Protein AF-A0A7V6JJB9-F1 (afdb_monomer)

Secondary structure (DSSP, 8-state):
-EEEE-EE--HHHHTTTEEEE---GGG----SS------S-----SSPEEEEEEEEE---SEEEEEEE-SS--EEEEEEES-EEEEEE-EEEETTEEEE-TTT-EEEEEPTT-EEEEPTT-EE-SPEESSSEEEEEEEEETTHHHHS-EEEEEEEEEEEE-

Nearest PDB structures (foldseek):
  1xsq-assembly1_A  TM=8.593E-01  e=2.186E-10  Escherichia coli
  1yqc-assembly1_B  TM=8.319E-01  e=1.380E-09  Escherichia coli O157:H7
  1xsr-assembly1_B  TM=8.114E-01  e=6.821E-10  Shigella flexneri
  1od5-assembly1_A  TM=6.648E-01  e=1.812E-03  Glycine max
  5wxu-assembly1_F  TM=6.417E-01  e=2.132E-03  Wrightia tinctoria

Foldseek 3Di:
DAEAEEDEDDCVVCVQFAFKFADDPVQFPDPDPDTDNPPRDDWDDPADKDKDKDKDFAPAFKDFKKKFFQQKKKKKAWQDAKWKKWKAAWDDDPNDTDGPPVPIHIYIHGHRMMGIGDHRIIMDDIHGPDGMTIIIMMMHPPCVPPGMDMDGDPDMYGYDD

pLDDT: mean 93.42, std 9.18, range [54.44, 98.75]

Solvent-accessible surface area (backbone atoms only — not comparable to full-atom values): 8932 Å² total; per-residue (Å²): 118,57,72,36,70,53,37,67,73,38,58,81,77,30,55,89,48,37,36,47,37,64,89,52,88,87,63,61,80,49,94,65,102,63,76,64,75,74,81,58,70,81,87,84,66,101,63,59,72,37,78,49,75,51,75,34,60,60,79,70,52,68,44,50,54,36,34,28,24,66,86,40,39,38,36,47,27,20,73,37,42,30,28,33,30,50,37,26,44,59,38,78,56,97,91,37,80,42,70,32,76,87,71,51,43,30,38,35,36,44,54,74,21,27,38,34,36,40,49,42,31,29,28,43,82,64,34,26,75,53,71,39,24,35,28,41,36,38,31,49,57,67,33,85,83,73,39,63,45,78,46,75,50,94,64,48,32,38,52,44,127

Mean predicted aligned error: 3.96 Å

Structure (mmCIF, N/CA/C/O backbone):
data_AF-A0A7V6JJB9-F1
#
_entry.id   AF-A0A7V6JJB9-F1
#
loop_
_atom_site.group_PDB
_atom_site.id
_atom_site.type_symbol
_atom_site.label_atom_id
_atom_site.label_alt_id
_atom_site.label_comp_id
_atom_site.label_asym_id
_atom_site.label_entity_id
_atom_site.label_seq_id
_atom_site.pdbx_PDB_ins_code
_atom_site.Cartn_x
_atom_site.Cartn_y
_atom_site.Cartn_z
_atom_site.occupancy
_atom_site.B_iso_or_equiv
_atom_site.auth_seq_id
_atom_site.auth_comp_id
_atom_site.auth_asym_id
_atom_site.auth_atom_id
_atom_site.pdbx_PDB_model_num
ATOM 1 N N . MET A 1 1 ? -16.514 16.158 -4.926 1.00 84.69 1 MET A N 1
ATOM 2 C CA . MET A 1 1 ? -15.737 14.925 -5.137 1.00 84.69 1 MET A CA 1
ATOM 3 C C . MET A 1 1 ? -14.278 15.316 -5.269 1.00 84.69 1 MET A C 1
ATOM 5 O O . MET A 1 1 ? -13.882 15.865 -6.300 1.00 84.69 1 MET A O 1
ATOM 9 N N . LYS A 1 2 ? -13.486 15.106 -4.212 1.00 94.50 2 LYS A N 1
ATOM 10 C CA . LYS A 1 2 ? -12.032 15.334 -4.241 1.00 94.50 2 LYS A CA 1
ATOM 11 C C . LYS A 1 2 ? -11.386 14.423 -5.292 1.00 94.50 2 LYS A C 1
ATOM 13 O O . LYS A 1 2 ? -11.850 13.313 -5.539 1.00 94.50 2 LYS A O 1
ATOM 18 N N . THR A 1 3 ? -10.329 14.909 -5.937 1.00 97.69 3 THR A N 1
ATOM 19 C CA . THR A 1 3 ? -9.573 14.150 -6.940 1.00 97.69 3 THR A CA 1
ATOM 20 C C . THR A 1 3 ? -8.121 14.008 -6.504 1.00 97.69 3 THR A C 1
ATOM 22 O O . THR A 1 3 ? -7.518 14.988 -6.067 1.00 97.69 3 THR A O 1
ATOM 25 N N . LEU A 1 4 ? -7.562 12.807 -6.633 1.00 97.94 4 LEU A N 1
ATOM 26 C CA . LEU A 1 4 ? -6.162 12.506 -6.356 1.00 97.94 4 LEU A CA 1
ATOM 27 C C . LEU A 1 4 ? -5.442 12.184 -7.655 1.00 97.94 4 LEU A C 1
ATOM 29 O O . LEU A 1 4 ? -5.812 11.248 -8.357 1.00 97.94 4 LEU A O 1
ATOM 33 N N . VAL A 1 5 ? -4.399 12.951 -7.961 1.00 98.06 5 VAL A N 1
ATOM 34 C CA . VAL A 1 5 ? -3.464 12.589 -9.026 1.00 98.06 5 VAL A CA 1
ATOM 35 C C . VAL A 1 5 ? -2.472 11.592 -8.454 1.00 98.06 5 VAL A C 1
ATOM 37 O O . VAL A 1 5 ? -1.874 11.833 -7.402 1.00 98.06 5 VAL A O 1
ATOM 40 N N . THR A 1 6 ? -2.323 10.473 -9.146 1.00 98.25 6 THR A N 1
ATOM 41 C CA . THR A 1 6 ? -1.439 9.393 -8.732 1.00 98.25 6 THR A CA 1
ATOM 42 C C . THR A 1 6 ? 0.017 9.849 -8.711 1.00 98.25 6 THR A C 1
ATOM 44 O O . THR A 1 6 ? 0.514 10.480 -9.644 1.00 98.25 6 THR A O 1
ATOM 47 N N . LYS A 1 7 ? 0.716 9.508 -7.629 1.00 98.38 7 LYS A N 1
ATOM 48 C CA . LYS A 1 7 ? 2.153 9.725 -7.457 1.00 98.38 7 LYS A CA 1
ATOM 49 C C . LYS A 1 7 ? 2.892 8.405 -7.615 1.00 98.38 7 LYS A C 1
ATOM 51 O O . LYS A 1 7 ? 2.381 7.343 -7.273 1.00 98.38 7 LYS A O 1
ATOM 56 N N . ARG A 1 8 ? 4.126 8.465 -8.108 1.00 97.38 8 ARG A N 1
ATOM 57 C CA . ARG A 1 8 ? 4.992 7.288 -8.213 1.00 97.38 8 ARG A CA 1
ATOM 58 C C . ARG A 1 8 ? 5.492 6.856 -6.833 1.00 97.38 8 ARG A C 1
ATOM 60 O O . ARG A 1 8 ? 5.816 7.717 -6.018 1.00 97.38 8 ARG A O 1
ATOM 67 N N . LEU A 1 9 ? 5.639 5.553 -6.603 1.00 97.56 9 LEU A N 1
ATOM 68 C CA . LEU A 1 9 ? 6.375 5.045 -5.449 1.00 97.56 9 LEU A CA 1
ATOM 69 C C . LEU A 1 9 ? 7.839 5.527 -5.475 1.00 97.56 9 LEU A C 1
ATOM 71 O O . LEU A 1 9 ? 8.658 5.086 -6.286 1.00 97.56 9 LEU A O 1
ATOM 75 N N . THR A 1 10 ? 8.162 6.427 -4.554 1.00 95.38 10 THR A N 1
ATOM 76 C CA . THR A 1 10 ? 9.526 6.852 -4.220 1.00 95.38 10 THR A CA 1
ATOM 77 C C . THR A 1 10 ? 9.630 6.980 -2.701 1.00 95.38 10 THR A C 1
ATOM 79 O O . THR A 1 10 ? 8.590 7.178 -2.066 1.00 95.38 10 THR A O 1
ATOM 82 N N . PRO A 1 11 ? 10.833 6.881 -2.107 1.00 94.00 11 PRO A N 1
ATOM 83 C CA . PRO A 1 11 ? 11.013 7.080 -0.670 1.00 94.00 11 PRO A CA 1
ATOM 84 C C . PRO A 1 11 ? 10.382 8.381 -0.156 1.00 94.00 11 PRO A C 1
ATOM 86 O O . PRO A 1 11 ? 9.703 8.361 0.861 1.00 94.00 11 PRO A O 1
ATOM 89 N N . GLU A 1 12 ? 10.511 9.482 -0.898 1.00 95.94 12 GLU A N 1
ATOM 90 C CA . GLU A 1 12 ? 9.995 10.805 -0.521 1.00 95.94 12 GLU A CA 1
ATOM 91 C C . GLU A 1 12 ? 8.463 10.850 -0.538 1.00 95.94 12 GLU A C 1
ATOM 93 O O . GLU A 1 12 ? 7.835 11.433 0.341 1.00 95.94 12 GLU A O 1
ATOM 98 N N . ASN A 1 13 ? 7.835 10.208 -1.528 1.00 97.25 13 ASN A N 1
ATOM 99 C CA . ASN A 1 13 ? 6.376 10.199 -1.643 1.00 97.25 13 ASN A CA 1
ATOM 100 C C . ASN A 1 13 ? 5.693 9.347 -0.568 1.00 97.25 13 ASN A C 1
ATOM 102 O O . ASN A 1 13 ? 4.487 9.504 -0.368 1.00 97.25 13 ASN A O 1
ATOM 106 N N . VAL A 1 14 ? 6.432 8.448 0.093 1.00 97.25 14 VAL A N 1
ATOM 107 C CA . VAL A 1 14 ? 5.884 7.536 1.108 1.00 97.25 14 VAL A CA 1
ATOM 108 C C . VAL A 1 14 ? 6.494 7.701 2.490 1.00 97.25 14 VAL A C 1
ATOM 110 O O . VAL A 1 14 ? 6.077 6.995 3.399 1.00 97.25 14 VAL A O 1
ATOM 113 N N . GLU A 1 15 ? 7.423 8.639 2.678 1.00 95.94 15 GLU A N 1
ATOM 114 C CA . GLU A 1 15 ? 8.151 8.835 3.938 1.00 95.94 15 GLU A CA 1
ATOM 115 C C . GLU A 1 15 ? 7.215 8.995 5.142 1.00 95.94 15 GLU A C 1
ATOM 117 O O . GLU A 1 15 ? 7.503 8.502 6.229 1.00 95.94 15 GLU A O 1
ATOM 122 N N . MET A 1 16 ? 6.067 9.641 4.927 1.00 94.81 16 MET A N 1
ATOM 123 C CA . MET A 1 16 ? 5.066 9.876 5.966 1.00 94.81 16 MET A CA 1
ATOM 124 C C . MET A 1 16 ? 4.244 8.632 6.320 1.00 94.81 16 MET A C 1
ATOM 126 O O . MET A 1 16 ? 3.621 8.631 7.373 1.00 94.81 16 MET A O 1
ATOM 130 N N . PHE A 1 17 ? 4.204 7.619 5.451 1.00 96.31 17 PHE A N 1
ATOM 131 C CA . PHE A 1 17 ? 3.329 6.443 5.563 1.00 96.31 17 PHE A CA 1
ATOM 132 C C . PHE A 1 17 ? 4.113 5.145 5.805 1.00 96.31 17 PHE A C 1
ATOM 134 O O . PHE A 1 17 ? 3.551 4.149 6.249 1.00 96.31 17 PHE A O 1
ATOM 141 N N . GLY A 1 18 ? 5.405 5.131 5.476 1.00 95.81 18 GLY A N 1
ATOM 142 C CA . GLY A 1 18 ? 6.281 3.990 5.692 1.00 95.81 18 GLY A CA 1
ATOM 143 C C . GLY A 1 18 ? 7.446 3.946 4.716 1.00 95.81 18 GLY A C 1
ATOM 144 O O . GLY A 1 18 ? 8.177 4.929 4.568 1.00 95.81 18 GLY A O 1
ATOM 145 N N . LYS A 1 19 ? 7.690 2.785 4.101 1.00 96.88 19 LYS A N 1
ATOM 146 C CA . LYS A 1 19 ? 8.915 2.520 3.329 1.00 96.88 19 LYS A CA 1
ATOM 147 C C . LYS A 1 19 ? 8.616 1.956 1.947 1.00 96.88 19 LYS A C 1
ATOM 149 O O . LYS A 1 19 ? 7.825 1.030 1.792 1.00 96.88 19 LYS A O 1
ATOM 154 N N . ALA A 1 20 ? 9.304 2.486 0.940 1.00 96.12 20 ALA A N 1
ATOM 155 C CA . ALA A 1 20 ? 9.288 1.929 -0.405 1.00 96.12 20 ALA A CA 1
ATOM 156 C C . ALA A 1 20 ? 10.225 0.714 -0.493 1.00 96.12 20 ALA A C 1
ATOM 158 O O . ALA A 1 20 ? 11.398 0.794 -0.132 1.00 96.12 20 ALA A O 1
ATOM 159 N N . ILE A 1 21 ? 9.721 -0.388 -1.039 1.00 95.31 21 ILE A N 1
ATOM 160 C CA . ILE A 1 21 ? 10.486 -1.575 -1.419 1.00 95.31 21 ILE A CA 1
ATOM 161 C C . ILE A 1 21 ? 10.684 -1.527 -2.925 1.00 95.31 21 ILE A C 1
ATOM 163 O O . ILE A 1 21 ? 9.754 -1.737 -3.698 1.00 95.31 21 ILE A O 1
ATOM 167 N N . LYS A 1 22 ? 11.900 -1.234 -3.363 1.00 91.44 22 LYS A N 1
ATOM 168 C CA . LYS A 1 22 ? 12.251 -1.223 -4.780 1.00 91.44 22 LYS A CA 1
ATOM 169 C C . LYS A 1 22 ? 13.726 -1.530 -4.954 1.00 91.44 22 LYS A C 1
ATOM 171 O O . LYS A 1 22 ? 14.531 -1.269 -4.062 1.00 91.44 22 LYS A O 1
ATOM 176 N N . VAL A 1 23 ? 14.078 -2.051 -6.121 1.00 85.06 23 VAL A N 1
ATOM 177 C CA . VAL A 1 23 ? 15.481 -2.126 -6.519 1.00 85.06 23 VAL A CA 1
ATOM 178 C C . VAL A 1 23 ? 15.975 -0.701 -6.748 1.00 85.06 23 VAL A C 1
ATOM 180 O O . VAL A 1 23 ? 15.393 0.053 -7.529 1.00 85.06 23 VAL A O 1
ATOM 183 N N . ASP A 1 24 ? 17.032 -0.337 -6.034 1.00 74.56 24 ASP A N 1
ATOM 184 C CA . ASP A 1 24 ? 17.816 0.858 -6.303 1.00 74.56 24 ASP A CA 1
ATOM 185 C C . ASP A 1 24 ? 19.187 0.407 -6.803 1.00 74.56 24 ASP A C 1
ATOM 187 O O . ASP A 1 24 ? 19.978 -0.177 -6.056 1.00 74.56 24 ASP A O 1
ATOM 191 N N . ASP A 1 25 ? 19.458 0.667 -8.080 1.00 66.62 25 ASP A N 1
ATOM 192 C CA . ASP A 1 25 ? 20.722 0.301 -8.717 1.00 66.62 25 ASP A CA 1
ATOM 193 C C . ASP A 1 25 ? 21.931 1.000 -8.065 1.00 66.62 25 ASP A C 1
ATOM 195 O O . ASP A 1 25 ? 23.066 0.536 -8.209 1.00 66.62 25 ASP A O 1
ATOM 199 N N . THR A 1 26 ? 21.711 2.075 -7.297 1.00 64.94 26 THR A N 1
ATOM 200 C CA . THR A 1 26 ? 22.763 2.797 -6.569 1.00 64.94 26 THR A CA 1
ATOM 201 C C . THR A 1 26 ? 23.134 2.157 -5.226 1.00 64.94 26 THR A C 1
ATOM 203 O O . THR A 1 26 ? 24.240 2.382 -4.737 1.00 64.94 26 THR A O 1
ATOM 206 N N . LEU A 1 27 ? 22.269 1.308 -4.652 1.00 57.69 27 LEU A N 1
ATOM 207 C CA . LEU A 1 27 ? 22.463 0.662 -3.340 1.00 57.69 27 LEU A CA 1
ATOM 208 C C . LEU A 1 27 ? 23.092 -0.742 -3.432 1.00 57.69 27 LEU A C 1
ATOM 210 O O . LEU A 1 27 ? 23.179 -1.465 -2.436 1.00 57.69 27 LEU A O 1
ATOM 214 N N . THR A 1 28 ? 23.522 -1.164 -4.622 1.00 56.94 28 THR A N 1
ATOM 215 C CA . THR A 1 28 ? 23.983 -2.536 -4.865 1.00 56.94 28 THR A CA 1
ATOM 216 C C . THR A 1 28 ? 25.323 -2.824 -4.167 1.00 56.94 28 THR A C 1
ATOM 218 O O . THR A 1 28 ? 26.383 -2.438 -4.653 1.00 56.94 28 THR A O 1
ATOM 221 N N . LEU A 1 29 ? 25.291 -3.542 -3.037 1.00 54.44 29 LEU A N 1
ATOM 222 C CA . LEU A 1 29 ? 26.477 -3.847 -2.214 1.00 54.44 29 LEU A CA 1
ATOM 223 C C . LEU A 1 29 ? 27.292 -5.072 -2.667 1.00 54.44 29 LEU A C 1
ATOM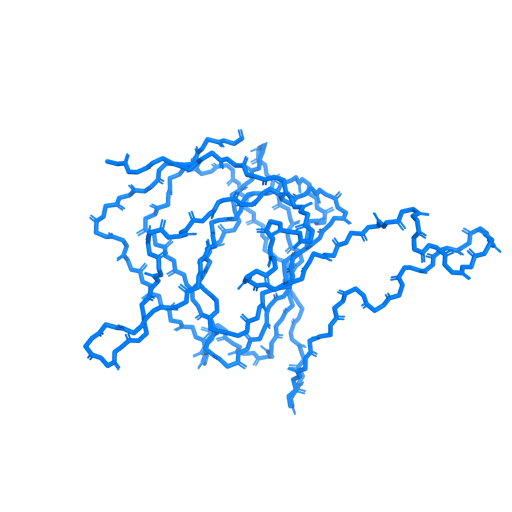 225 O O . LEU A 1 29 ? 28.362 -5.310 -2.117 1.00 54.44 29 LEU A O 1
ATOM 229 N N . ASN A 1 30 ? 26.844 -5.838 -3.668 1.00 56.34 30 ASN A N 1
ATOM 230 C CA . ASN A 1 30 ? 27.565 -7.025 -4.140 1.00 56.34 30 ASN A CA 1
ATOM 231 C C . ASN A 1 30 ? 27.664 -7.050 -5.671 1.00 56.34 30 ASN A C 1
ATOM 233 O O . ASN A 1 30 ? 26.653 -7.082 -6.374 1.00 56.34 30 ASN A O 1
ATOM 237 N N . ALA A 1 31 ? 28.897 -7.037 -6.183 1.00 54.91 31 ALA A N 1
ATOM 238 C CA . ALA A 1 31 ? 29.201 -7.230 -7.596 1.00 54.91 31 ALA A CA 1
ATOM 239 C C . ALA A 1 31 ? 29.223 -8.737 -7.914 1.00 54.91 31 ALA A C 1
ATOM 241 O O . ALA A 1 31 ? 30.082 -9.463 -7.419 1.00 54.91 31 ALA A O 1
ATOM 242 N N . GLY A 1 32 ? 28.269 -9.207 -8.722 1.00 66.19 32 GLY A N 1
ATOM 243 C CA . GLY A 1 32 ? 28.146 -10.601 -9.163 1.00 66.19 32 GLY A CA 1
ATOM 244 C C . GLY A 1 32 ? 26.844 -10.854 -9.934 1.00 66.19 32 GLY A C 1
ATOM 245 O O . GLY A 1 32 ? 26.026 -9.948 -10.086 1.00 66.19 32 GLY A O 1
ATOM 246 N N . GLU A 1 33 ? 26.637 -12.087 -10.410 1.00 76.25 33 GLU A N 1
ATOM 247 C CA . GLU A 1 33 ? 25.397 -12.519 -11.094 1.00 76.25 33 GLU A CA 1
ATOM 248 C C . GLU A 1 33 ? 24.166 -12.526 -10.163 1.00 76.25 33 GLU A C 1
ATOM 250 O O . GLU A 1 33 ? 23.028 -12.518 -10.626 1.00 76.25 33 GLU A O 1
ATOM 255 N N . HIS A 1 34 ? 24.389 -12.478 -8.846 1.00 76.06 34 HIS A N 1
ATOM 256 C CA . HIS A 1 34 ? 23.358 -12.366 -7.818 1.00 76.06 34 HIS A CA 1
ATOM 257 C C . HIS A 1 34 ? 23.446 -11.004 -7.126 1.00 76.06 34 HIS A C 1
ATOM 259 O O . HIS A 1 34 ? 24.494 -10.638 -6.593 1.00 76.06 34 HIS A O 1
ATOM 265 N N . LYS A 1 35 ? 22.327 -10.276 -7.088 1.00 76.25 35 LYS A N 1
ATOM 266 C CA . LYS A 1 35 ? 22.210 -8.980 -6.411 1.00 76.25 35 LYS A CA 1
ATOM 267 C C . LYS A 1 35 ? 21.197 -9.078 -5.275 1.00 76.25 35 LYS A C 1
ATOM 269 O O . LYS A 1 35 ? 20.068 -9.507 -5.489 1.00 76.25 35 LYS A O 1
ATOM 274 N N . TYR A 1 36 ? 21.600 -8.648 -4.084 1.00 80.12 36 TYR A N 1
ATOM 275 C CA . TYR A 1 36 ? 20.714 -8.453 -2.938 1.00 80.12 36 TYR A CA 1
ATOM 276 C C . TYR A 1 36 ? 20.716 -6.970 -2.570 1.00 80.12 36 TYR A C 1
ATOM 278 O O . TYR A 1 36 ? 21.772 -6.417 -2.256 1.00 80.12 36 TYR A O 1
ATOM 286 N N . VAL A 1 37 ? 19.544 -6.336 -2.629 1.00 80.88 37 VAL A N 1
ATOM 287 C CA . VAL A 1 37 ? 19.333 -4.960 -2.163 1.00 80.88 37 VAL A CA 1
ATOM 288 C C . VAL A 1 37 ? 18.805 -5.059 -0.736 1.00 80.88 37 VAL A C 1
ATOM 290 O O . VAL A 1 37 ? 17.657 -5.437 -0.510 1.00 80.88 37 VAL A O 1
ATOM 293 N N . GLY A 1 38 ? 19.698 -4.856 0.230 1.00 75.62 38 GLY A N 1
ATOM 294 C CA . GLY A 1 38 ? 19.450 -5.240 1.615 1.00 75.62 38 GLY A CA 1
ATOM 295 C C . GLY A 1 38 ? 18.598 -4.264 2.422 1.00 75.62 38 GLY A C 1
ATOM 296 O O . GLY A 1 38 ? 18.673 -3.058 2.227 1.00 75.62 38 GLY A O 1
ATOM 297 N N . GLN A 1 39 ? 17.830 -4.826 3.362 1.00 85.38 39 GLN A N 1
ATOM 298 C CA . GLN A 1 39 ? 17.085 -4.151 4.438 1.00 85.38 39 GLN A CA 1
ATOM 299 C C . GLN A 1 39 ? 16.283 -2.905 4.014 1.00 85.38 39 GLN A C 1
ATOM 301 O O . GLN A 1 39 ? 16.324 -1.869 4.672 1.00 85.38 39 GLN A O 1
ATOM 306 N N . LEU A 1 40 ? 15.514 -3.023 2.928 1.00 89.69 40 LEU A N 1
ATOM 307 C CA . LEU A 1 40 ? 14.642 -1.947 2.439 1.00 89.69 40 LEU A CA 1
ATOM 308 C C . LEU A 1 40 ? 13.521 -1.576 3.433 1.00 89.69 40 LEU A C 1
ATOM 310 O O . LEU A 1 40 ? 13.111 -0.420 3.496 1.00 89.69 40 LEU A O 1
ATOM 314 N N . ALA A 1 41 ? 13.057 -2.537 4.238 1.00 92.25 41 ALA A N 1
ATOM 315 C CA . ALA A 1 41 ? 12.206 -2.316 5.408 1.00 92.25 41 ALA A CA 1
ATOM 316 C C . ALA A 1 41 ? 12.323 -3.490 6.392 1.00 92.25 41 ALA A C 1
ATOM 318 O O . ALA A 1 41 ? 12.834 -4.557 6.043 1.00 92.25 41 ALA A O 1
ATOM 319 N N . ILE A 1 42 ? 11.826 -3.293 7.614 1.00 91.00 42 ILE A N 1
ATOM 320 C CA . ILE A 1 42 ? 11.701 -4.326 8.647 1.00 91.00 42 ILE A CA 1
ATOM 321 C C . ILE A 1 42 ? 10.255 -4.303 9.142 1.00 91.00 42 ILE A C 1
ATOM 323 O O . ILE A 1 42 ? 9.799 -3.273 9.628 1.00 91.00 42 ILE A O 1
ATOM 327 N N . LEU A 1 43 ? 9.557 -5.436 9.053 1.00 91.00 43 LEU A N 1
ATOM 328 C CA . LEU A 1 43 ? 8.278 -5.627 9.731 1.00 91.00 43 LEU A CA 1
ATOM 329 C C . LEU A 1 43 ? 8.559 -6.279 11.086 1.00 91.00 43 LEU A C 1
ATOM 331 O O . LEU A 1 43 ? 8.898 -7.460 11.155 1.00 91.00 43 LEU A O 1
ATOM 335 N N . SER A 1 44 ? 8.444 -5.500 12.158 1.00 86.50 44 SER A N 1
ATOM 336 C CA . SER A 1 44 ? 8.551 -6.015 13.524 1.00 86.50 44 SER A CA 1
ATOM 337 C C . SER A 1 44 ? 7.199 -6.563 13.969 1.00 86.50 44 SER A C 1
ATOM 339 O O . SER A 1 44 ? 6.203 -5.845 13.953 1.00 86.50 44 SER A O 1
ATOM 341 N N . CYS A 1 45 ? 7.169 -7.824 14.389 1.00 83.69 45 CYS A N 1
ATOM 342 C CA . CYS A 1 45 ? 5.977 -8.484 14.905 1.00 83.69 45 CYS A CA 1
ATOM 343 C C . CYS A 1 45 ? 6.357 -9.373 16.095 1.00 83.69 45 CYS A C 1
ATOM 345 O O . CYS A 1 45 ? 7.390 -10.038 16.060 1.00 83.69 45 CYS A O 1
ATOM 347 N N . GLU A 1 46 ? 5.534 -9.378 17.145 1.00 86.00 46 GLU A N 1
ATOM 348 C CA . GLU A 1 46 ? 5.726 -10.246 18.319 1.00 86.00 46 GLU A CA 1
ATOM 349 C C . GLU A 1 46 ? 5.283 -11.701 18.072 1.00 86.00 46 GLU A C 1
ATOM 351 O O . GLU A 1 46 ? 5.557 -12.577 18.889 1.00 86.00 46 GLU A O 1
ATOM 356 N N . ASP A 1 47 ? 4.607 -11.962 16.951 1.00 91.44 47 ASP A N 1
ATOM 357 C CA . ASP A 1 47 ? 4.077 -13.269 16.560 1.00 91.44 47 ASP A CA 1
ATOM 358 C C . ASP A 1 47 ? 4.464 -13.583 15.100 1.00 91.44 47 ASP A C 1
ATOM 360 O O . ASP A 1 47 ? 5.315 -12.939 14.482 1.00 91.44 47 ASP A O 1
ATOM 364 N N . SER A 1 48 ? 3.836 -14.605 14.543 1.00 94.94 48 SER A N 1
ATOM 365 C CA . SER A 1 48 ? 3.989 -15.066 13.179 1.00 94.94 48 SER A CA 1
ATOM 366 C C . SER A 1 48 ? 3.426 -14.045 12.197 1.00 94.94 48 SER A C 1
ATOM 368 O O . SER A 1 48 ? 2.397 -13.412 12.439 1.00 94.94 48 SER A O 1
ATOM 370 N N . LEU A 1 49 ? 4.068 -13.948 11.039 1.00 97.06 49 LEU A N 1
ATOM 371 C CA . LEU A 1 49 ? 3.526 -13.234 9.893 1.00 97.06 49 LEU A CA 1
ATOM 372 C C . LEU A 1 49 ? 2.633 -14.171 9.081 1.00 97.06 49 LEU A C 1
ATOM 374 O O . LEU A 1 49 ? 2.952 -15.348 8.890 1.00 97.06 49 LEU A O 1
ATOM 378 N N . GLN A 1 50 ? 1.536 -13.632 8.572 1.00 96.81 50 GLN A N 1
ATOM 379 C CA . GLN A 1 50 ? 0.742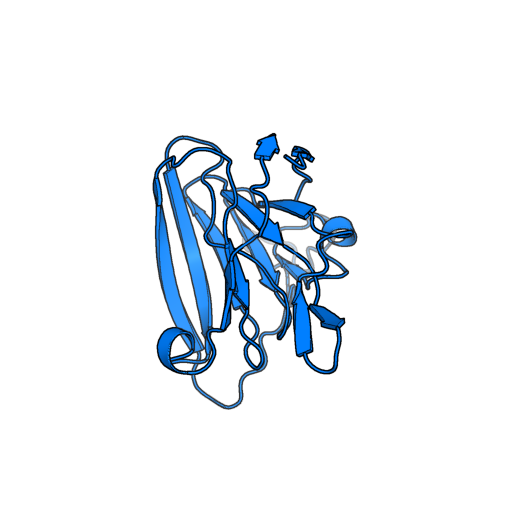 -14.259 7.533 1.00 96.81 50 GLN A CA 1
ATOM 380 C C . GLN A 1 50 ? 1.154 -13.687 6.182 1.00 96.81 50 GLN A C 1
ATOM 382 O O . GLN A 1 50 ? 1.411 -12.495 6.044 1.00 96.81 50 GLN A O 1
ATOM 387 N N . VAL A 1 51 ? 1.219 -14.568 5.187 1.00 98.25 51 VAL A N 1
ATOM 388 C CA . VAL A 1 51 ? 1.547 -14.221 3.807 1.00 98.25 51 VAL A CA 1
ATOM 389 C C . VAL A 1 51 ? 0.376 -14.639 2.935 1.00 98.25 51 VAL A C 1
ATOM 391 O O . VAL A 1 51 ? -0.040 -15.799 2.963 1.00 98.25 51 VAL A O 1
ATOM 394 N N . GLY A 1 52 ? -0.162 -13.694 2.176 1.00 98.31 52 GLY A N 1
ATOM 395 C CA . GLY A 1 52 ? -1.302 -13.901 1.295 1.00 98.31 52 GLY A CA 1
ATOM 396 C C . GLY A 1 52 ? -1.096 -13.260 -0.069 1.00 98.31 52 GLY A C 1
ATOM 397 O O . GLY A 1 52 ? -0.157 -12.495 -0.286 1.00 98.31 52 GLY A O 1
ATOM 398 N N . ILE A 1 53 ? -1.996 -13.581 -0.993 1.00 98.44 53 ILE A N 1
ATOM 399 C CA . ILE A 1 53 ? -2.114 -12.885 -2.272 1.00 98.44 53 ILE A CA 1
ATOM 400 C C . ILE A 1 53 ? -3.512 -12.288 -2.331 1.00 98.44 53 ILE A C 1
ATOM 402 O O . ILE A 1 53 ? -4.502 -13.008 -2.193 1.00 98.44 53 ILE A O 1
ATOM 406 N N . HIS A 1 54 ? -3.577 -10.978 -2.537 1.00 98.06 54 HIS A N 1
ATOM 407 C CA . HIS A 1 54 ? -4.801 -10.276 -2.877 1.00 98.06 54 HIS A CA 1
ATOM 408 C C . HIS A 1 54 ? -4.851 -10.060 -4.390 1.00 98.06 54 HIS A C 1
ATOM 410 O O . HIS A 1 54 ? -3.928 -9.498 -4.980 1.00 98.06 54 HIS A O 1
ATOM 416 N N . SER A 1 55 ? -5.940 -10.502 -5.005 1.00 98.25 55 SER A N 1
ATOM 417 C CA . SER A 1 55 ? -6.169 -10.414 -6.442 1.00 98.25 55 SER A CA 1
ATOM 418 C C . SER A 1 55 ? -7.319 -9.454 -6.712 1.00 98.25 55 SER A C 1
ATOM 420 O O . SER A 1 55 ? -8.423 -9.665 -6.206 1.00 98.25 55 SER A O 1
ATOM 422 N N . ALA A 1 56 ? -7.079 -8.430 -7.527 1.00 96.94 56 ALA A N 1
ATOM 423 C CA . ALA A 1 56 ? -8.075 -7.412 -7.845 1.00 96.94 56 ALA A CA 1
ATOM 424 C C . ALA A 1 56 ? -8.234 -7.255 -9.359 1.00 96.94 56 ALA A C 1
ATOM 426 O O . ALA A 1 56 ? -7.256 -7.172 -10.100 1.00 96.94 56 ALA A O 1
ATOM 427 N N . GLY A 1 57 ? -9.485 -7.196 -9.819 1.00 96.56 57 GLY A N 1
ATOM 428 C CA . GLY A 1 57 ? -9.838 -6.769 -11.174 1.00 96.56 57 GLY A CA 1
ATOM 429 C C . GLY A 1 57 ? -10.146 -5.273 -11.223 1.00 96.56 57 GLY A C 1
ATOM 430 O O . GLY A 1 57 ? -10.333 -4.629 -10.190 1.00 96.56 57 GLY A O 1
ATOM 431 N N . ASN A 1 58 ? -10.203 -4.706 -12.426 1.00 91.62 58 ASN A N 1
ATOM 432 C CA . ASN A 1 58 ? -10.549 -3.300 -12.601 1.00 91.62 58 ASN A CA 1
ATOM 433 C C . ASN A 1 58 ? -11.961 -3.002 -12.061 1.00 91.62 58 ASN A C 1
ATOM 435 O O . ASN A 1 58 ? -12.963 -3.501 -12.572 1.00 91.62 58 ASN A O 1
ATOM 439 N N . GLN A 1 59 ? -12.014 -2.156 -11.035 1.00 88.00 59 GLN A N 1
ATOM 440 C CA . GLN A 1 59 ? -13.228 -1.723 -10.338 1.00 88.00 59 GLN A CA 1
ATOM 441 C C . GLN A 1 59 ? -13.499 -0.216 -10.501 1.00 88.00 59 GLN A C 1
ATOM 443 O O . GLN A 1 59 ? -14.371 0.345 -9.841 1.00 88.00 59 GLN A O 1
ATOM 448 N N . GLY A 1 60 ? -12.767 0.454 -11.399 1.00 92.12 60 GLY A N 1
ATOM 449 C CA . GLY A 1 60 ? -12.728 1.911 -11.487 1.00 92.12 60 GLY A CA 1
ATOM 450 C C . GLY A 1 60 ? -11.862 2.542 -10.393 1.00 92.12 60 GLY A C 1
ATOM 451 O O . GLY A 1 60 ? -11.338 1.867 -9.519 1.00 92.12 60 GLY A O 1
ATOM 452 N N . PHE A 1 61 ? -11.689 3.860 -10.458 1.00 96.44 61 PHE A N 1
ATOM 453 C CA . PHE A 1 61 ? -10.785 4.621 -9.589 1.00 96.44 61 PHE A CA 1
ATOM 454 C C . PHE A 1 61 ? -11.570 5.527 -8.639 1.00 96.44 61 PHE A C 1
ATOM 456 O O . PHE A 1 61 ? -11.436 6.752 -8.680 1.00 96.44 61 PHE A O 1
ATOM 463 N N . VAL A 1 62 ? -12.448 4.924 -7.836 1.00 97.06 62 VAL A N 1
ATOM 464 C CA . VAL A 1 62 ? -13.320 5.631 -6.889 1.00 97.06 62 VAL A CA 1
ATOM 465 C C . VAL A 1 62 ? -13.171 5.015 -5.505 1.00 97.06 62 VAL A C 1
ATOM 467 O O . VAL A 1 62 ? -13.506 3.855 -5.301 1.00 97.06 62 VAL A 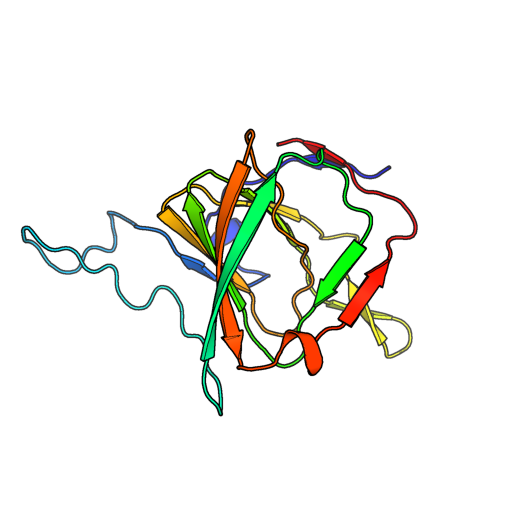O 1
ATOM 470 N N . VAL A 1 63 ? -12.679 5.811 -4.561 1.00 97.19 63 VAL A N 1
ATOM 471 C CA . VAL A 1 63 ? -12.484 5.430 -3.164 1.00 97.19 63 VAL A CA 1
ATOM 472 C C . VAL A 1 63 ? -13.684 5.907 -2.361 1.00 97.19 63 VAL A C 1
ATOM 474 O O . VAL A 1 63 ? -13.972 7.103 -2.328 1.00 97.19 63 VAL A O 1
ATOM 477 N N . SER A 1 64 ? -14.365 4.979 -1.701 1.00 96.94 64 SER A N 1
ATOM 478 C CA . SER A 1 64 ? -15.512 5.249 -0.823 1.00 96.94 64 SER A CA 1
ATOM 479 C C . SER A 1 64 ? -15.251 4.857 0.634 1.00 96.94 64 SER A C 1
ATOM 481 O O . SER A 1 64 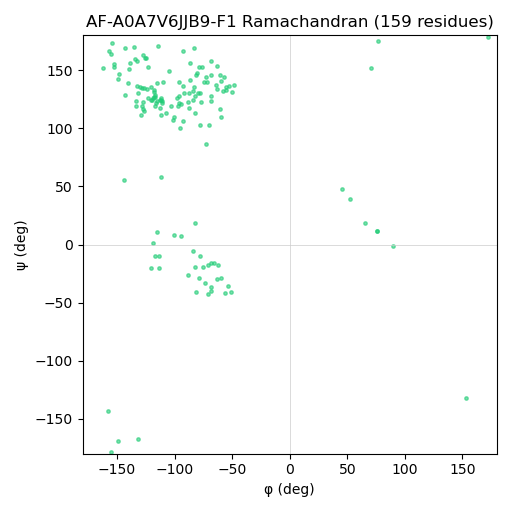? -16.031 5.201 1.525 1.00 96.94 64 SER A O 1
ATOM 483 N N . GLN A 1 65 ? -14.144 4.160 0.892 1.00 97.50 65 GLN A N 1
ATOM 484 C CA . GLN A 1 65 ? -13.774 3.641 2.199 1.00 97.50 65 GLN A CA 1
ATOM 485 C C . GLN A 1 65 ? -12.248 3.525 2.310 1.00 97.50 65 GLN A C 1
ATOM 487 O O . GLN A 1 65 ? -11.559 3.396 1.298 1.00 97.50 65 GLN A O 1
ATOM 492 N N . LEU A 1 66 ? -11.746 3.609 3.540 1.00 98.31 66 LEU A N 1
ATOM 493 C CA . LEU A 1 66 ? -10.377 3.283 3.932 1.00 98.31 66 LEU A CA 1
ATOM 494 C C . LEU A 1 66 ? -10.406 2.240 5.058 1.00 98.31 66 LEU A C 1
ATOM 496 O O . LEU A 1 66 ? -11.408 2.099 5.765 1.00 98.31 66 LEU A O 1
ATOM 500 N N . GLU A 1 67 ? -9.294 1.550 5.242 1.00 97.88 67 GLU A N 1
ATOM 501 C CA . GLU A 1 67 ? -9.017 0.645 6.348 1.00 97.88 67 GLU A CA 1
ATOM 502 C C . GLU A 1 67 ? -7.689 0.992 7.023 1.00 97.88 67 GLU A C 1
ATOM 504 O O . GLU A 1 67 ? -6.873 1.739 6.481 1.00 97.88 67 GLU A O 1
ATOM 509 N N . GLN A 1 68 ? -7.503 0.478 8.230 1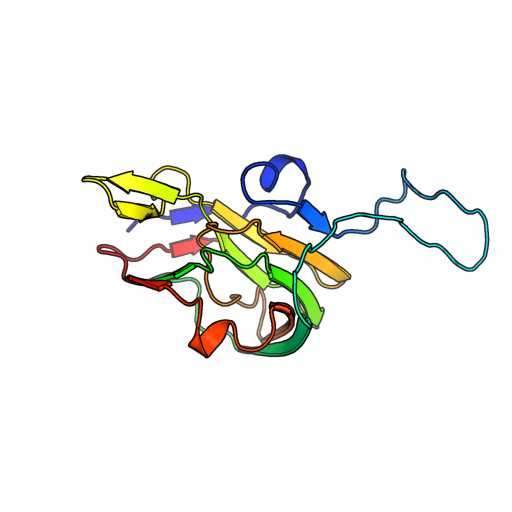.00 97.19 68 GLN A N 1
ATOM 510 C CA . GLN A 1 68 ? -6.291 0.621 9.019 1.00 97.19 68 GLN A CA 1
ATOM 511 C C . GLN A 1 68 ? -6.083 -0.624 9.881 1.00 97.19 68 GLN A C 1
ATOM 513 O O . GLN A 1 68 ? -7.040 -1.186 10.421 1.00 97.19 68 GLN A O 1
ATOM 518 N N . HIS A 1 69 ? -4.809 -0.949 10.088 1.00 96.31 69 HIS A N 1
ATOM 519 C CA . HIS A 1 69 ? -4.329 -1.839 11.138 1.00 96.31 69 HIS A CA 1
ATOM 520 C C . HIS A 1 69 ? -3.613 -0.993 12.198 1.00 96.31 69 HIS A C 1
ATOM 522 O O . HIS A 1 69 ? -2.613 -0.335 11.903 1.00 96.31 69 HIS A O 1
ATOM 528 N N . ALA A 1 70 ? -4.162 -0.908 13.408 1.00 94.25 70 ALA A N 1
ATOM 529 C CA . ALA A 1 70 ? -3.680 -0.017 14.463 1.00 94.25 70 ALA A CA 1
ATOM 530 C C . ALA A 1 70 ? -2.367 -0.506 15.087 1.00 94.25 70 ALA A C 1
ATOM 532 O O . ALA A 1 70 ? -1.512 0.308 15.450 1.00 94.25 70 ALA A O 1
ATOM 533 N N . ASP A 1 71 ? -2.189 -1.824 15.167 1.00 93.50 71 ASP A N 1
ATOM 534 C CA . ASP A 1 71 ? -1.063 -2.454 15.858 1.00 93.50 71 ASP A CA 1
ATOM 535 C C . ASP A 1 71 ? -0.114 -3.201 14.915 1.00 93.50 71 ASP A C 1
ATOM 537 O O . ASP A 1 71 ? 0.990 -3.583 15.316 1.00 93.50 71 ASP A O 1
ATOM 541 N N . THR A 1 72 ? -0.509 -3.371 13.655 1.00 94.56 72 THR A N 1
ATOM 542 C CA . THR A 1 72 ? 0.203 -4.202 12.687 1.00 94.56 72 THR A CA 1
ATOM 543 C C . THR A 1 72 ? 0.725 -3.387 11.497 1.00 94.56 72 THR A C 1
ATOM 545 O O . THR A 1 72 ? -0.061 -2.705 10.846 1.00 94.56 72 THR A O 1
ATOM 548 N N . PRO A 1 73 ? 2.027 -3.461 11.156 1.00 96.50 73 PRO A N 1
ATOM 549 C CA . PRO A 1 73 ? 2.518 -2.974 9.869 1.00 96.50 73 PRO A CA 1
ATOM 550 C C . PRO A 1 73 ? 2.159 -3.952 8.744 1.00 96.50 73 PRO A C 1
ATOM 552 O O . PRO A 1 73 ? 2.099 -5.165 8.961 1.00 96.50 73 PRO A O 1
ATOM 555 N N . GLU A 1 74 ? 2.014 -3.448 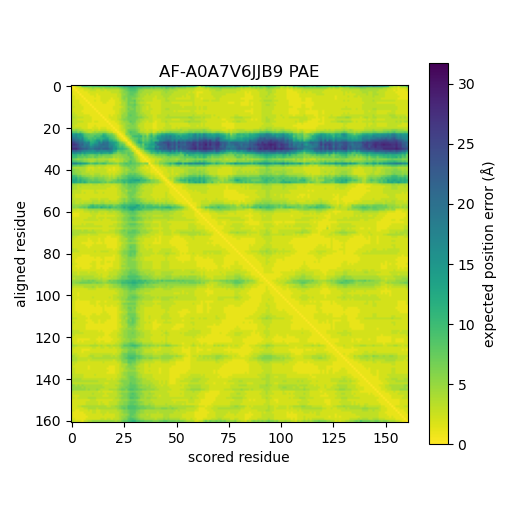7.524 1.00 98.00 74 GLU A N 1
ATOM 556 C CA . GLU A 1 74 ? 1.644 -4.266 6.368 1.00 98.00 74 GLU A CA 1
ATOM 557 C C . GLU A 1 74 ? 2.542 -3.989 5.163 1.00 98.00 74 GLU A C 1
ATOM 559 O O . GLU A 1 74 ? 2.819 -2.842 4.828 1.00 98.00 74 GLU A O 1
ATOM 564 N N . LEU A 1 75 ? 2.981 -5.047 4.483 1.00 98.31 75 LEU A N 1
ATOM 565 C CA . LEU A 1 75 ? 3.590 -4.977 3.160 1.00 98.31 75 LEU A CA 1
ATOM 566 C C . LEU A 1 75 ? 2.541 -5.263 2.088 1.00 98.31 75 LEU A C 1
ATOM 568 O O . LEU A 1 75 ? 1.967 -6.351 2.084 1.00 98.31 75 LEU A O 1
ATOM 572 N N . LEU A 1 76 ? 2.441 -4.370 1.104 1.00 98.69 76 LEU A N 1
ATOM 573 C CA . LEU A 1 76 ? 1.822 -4.638 -0.192 1.00 98.69 76 LEU A CA 1
ATOM 574 C C . LEU A 1 76 ? 2.891 -4.604 -1.288 1.00 98.69 76 LEU A C 1
ATOM 576 O O . LEU A 1 76 ? 3.496 -3.558 -1.524 1.00 98.69 76 LEU A O 1
ATOM 580 N N . ALA A 1 77 ? 3.122 -5.716 -1.987 1.00 98.50 77 ALA A N 1
ATOM 581 C CA . ALA A 1 77 ? 4.065 -5.774 -3.108 1.00 98.50 77 ALA A CA 1
ATOM 582 C C . ALA A 1 77 ? 3.412 -6.284 -4.395 1.00 98.50 77 ALA A C 1
ATOM 584 O O . ALA A 1 77 ? 2.704 -7.285 -4.399 1.00 98.50 77 ALA A O 1
ATOM 585 N N . ALA A 1 78 ? 3.663 -5.603 -5.509 1.00 98.56 78 ALA A N 1
ATOM 586 C CA . ALA A 1 78 ? 3.077 -5.923 -6.801 1.00 98.56 78 ALA A CA 1
ATOM 587 C C . ALA A 1 78 ? 3.798 -7.130 -7.422 1.00 98.56 78 ALA A C 1
ATOM 589 O O . ALA A 1 78 ? 4.904 -7.003 -7.957 1.00 98.56 78 ALA A O 1
ATOM 590 N N . LEU A 1 79 ? 3.170 -8.307 -7.365 1.00 98.31 79 LEU A N 1
ATOM 591 C CA . LEU A 1 79 ? 3.703 -9.526 -7.980 1.00 98.31 79 LEU A CA 1
ATOM 592 C C . LEU A 1 79 ? 3.397 -9.574 -9.475 1.00 98.31 79 LEU A C 1
ATOM 594 O O . LEU A 1 79 ? 4.251 -9.963 -10.274 1.00 98.31 79 LEU A O 1
ATOM 598 N N . LYS A 1 80 ? 2.180 -9.171 -9.850 1.00 98.31 80 LYS A N 1
ATOM 599 C CA . LYS A 1 80 ? 1.714 -9.134 -11.236 1.00 98.31 80 LYS A CA 1
ATOM 600 C C . LYS A 1 80 ? 0.830 -7.919 -11.456 1.00 98.31 80 LYS A C 1
ATOM 602 O O . LYS A 1 80 ? -0.149 -7.749 -10.742 1.00 98.31 80 LYS A O 1
ATOM 607 N N . GLY A 1 81 ? 1.133 -7.139 -12.489 1.00 98.06 81 GLY A N 1
ATOM 608 C CA . GLY A 1 81 ? 0.425 -5.894 -12.767 1.00 98.06 81 GLY A CA 1
ATOM 609 C C . GLY A 1 81 ? 0.743 -4.800 -11.746 1.00 98.06 81 GLY A C 1
ATOM 610 O O . GLY A 1 81 ? 1.079 -5.060 -10.593 1.00 98.06 81 GLY A O 1
ATOM 611 N N . ASP A 1 82 ? 0.651 -3.557 -12.196 1.00 98.38 82 ASP A N 1
ATOM 612 C CA . ASP A 1 82 ? 0.806 -2.389 -11.337 1.00 98.38 82 ASP A CA 1
ATOM 613 C C . ASP A 1 82 ? -0.491 -2.147 -10.553 1.00 98.38 82 ASP A C 1
ATOM 615 O O . ASP A 1 82 ? -1.590 -2.435 -11.042 1.00 98.38 82 ASP A O 1
ATOM 619 N N . PHE A 1 83 ? -0.384 -1.538 -9.376 1.00 98.69 83 PHE A N 1
ATOM 620 C CA . PHE A 1 83 ? -1.550 -1.093 -8.621 1.00 98.69 83 PHE A CA 1
ATOM 621 C C . PHE A 1 83 ? -1.385 0.323 -8.081 1.00 98.69 83 PHE A C 1
ATOM 623 O O . PHE A 1 83 ? -0.278 0.849 -7.957 1.00 98.69 83 PHE A O 1
ATOM 630 N N . ILE A 1 84 ? -2.514 0.945 -7.763 1.00 98.69 84 ILE A N 1
ATOM 631 C CA . ILE A 1 84 ? -2.605 2.233 -7.091 1.00 98.69 84 ILE A CA 1
ATOM 632 C C . ILE A 1 84 ? -3.323 2.026 -5.764 1.00 98.69 84 ILE A C 1
ATOM 634 O O . ILE A 1 84 ? -4.371 1.387 -5.714 1.00 98.69 84 ILE A O 1
ATOM 638 N N . VAL A 1 85 ? -2.768 2.583 -4.694 1.00 98.38 85 VAL A N 1
ATOM 639 C CA . VAL A 1 85 ? -3.341 2.515 -3.348 1.00 98.38 85 VAL A CA 1
ATOM 640 C C . VAL A 1 85 ? -3.551 3.928 -2.799 1.00 98.38 85 VAL A C 1
ATOM 642 O O . VAL A 1 85 ? -2.611 4.733 -2.826 1.00 98.38 85 VAL A O 1
ATOM 645 N N . PRO A 1 86 ? -4.767 4.295 -2.351 1.00 98.31 86 PRO A N 1
ATOM 646 C CA . PRO A 1 86 ? -4.955 5.505 -1.566 1.00 98.31 86 PRO A CA 1
ATOM 647 C C . PRO A 1 86 ? -4.374 5.290 -0.168 1.00 98.31 86 PRO A C 1
ATOM 649 O O . PRO A 1 86 ? -4.533 4.219 0.406 1.00 98.31 86 PRO A O 1
ATOM 652 N N . VAL A 1 87 ? -3.703 6.300 0.377 1.00 98.69 87 VAL A N 1
ATOM 653 C CA . VAL A 1 87 ? -3.033 6.216 1.678 1.00 98.69 87 VAL A CA 1
ATOM 654 C C . VAL A 1 87 ? -3.021 7.572 2.380 1.00 98.69 87 VAL A C 1
ATOM 656 O O . VAL A 1 87 ? -2.874 8.617 1.735 1.00 98.69 87 VAL A O 1
ATOM 659 N N . THR A 1 88 ? -3.185 7.563 3.702 1.00 98.44 88 THR A N 1
ATOM 660 C CA . THR A 1 88 ? -3.023 8.731 4.570 1.00 98.44 88 THR A CA 1
ATOM 661 C C . THR A 1 88 ? -2.678 8.343 6.010 1.00 98.44 88 THR A C 1
ATOM 663 O O . THR A 1 88 ? -2.861 7.203 6.426 1.00 98.44 88 THR A O 1
ATOM 666 N N . ASN A 1 89 ? -2.200 9.307 6.794 1.00 97.75 89 ASN A N 1
ATOM 667 C CA . ASN A 1 89 ? -1.958 9.125 8.224 1.00 97.75 89 ASN A CA 1
ATOM 668 C C . ASN A 1 89 ? -3.226 9.316 9.054 1.00 97.75 89 ASN A C 1
ATOM 670 O O . ASN A 1 89 ? -4.250 9.791 8.564 1.00 97.75 89 ASN A O 1
ATOM 674 N N . SER A 1 90 ? -3.142 8.956 10.332 1.00 96.69 90 SER A N 1
ATOM 675 C CA . SER A 1 90 ? -4.175 9.297 11.307 1.00 96.69 90 SER A CA 1
ATOM 676 C C . SER A 1 90 ? -4.020 10.725 11.823 1.00 96.69 90 SER A C 1
ATOM 678 O O . SER A 1 90 ? -2.906 11.210 12.025 1.00 96.69 90 SER A O 1
ATOM 680 N N . ILE A 1 91 ? -5.150 11.367 12.096 1.00 96.69 91 ILE A N 1
ATOM 681 C CA . ILE A 1 91 ? -5.261 12.567 12.928 1.00 96.69 91 ILE A CA 1
ATOM 682 C C . ILE A 1 91 ? -6.236 12.294 14.070 1.00 96.69 91 ILE A C 1
ATOM 684 O O . ILE A 1 91 ? -7.160 11.490 13.936 1.00 96.69 91 ILE A O 1
ATOM 688 N N . GLU A 1 92 ? -6.050 12.988 15.191 1.00 95.56 92 GLU A N 1
ATOM 689 C CA . GLU A 1 92 ? -6.977 12.913 16.315 1.00 95.56 92 GLU A CA 1
ATOM 690 C C . GLU A 1 92 ? -8.091 13.953 16.166 1.00 95.56 92 GLU A C 1
ATOM 692 O O . GLU A 1 92 ? -7.836 15.157 16.091 1.00 95.56 92 GLU A O 1
ATOM 697 N N . VAL A 1 93 ? -9.337 13.486 16.161 1.00 94.62 93 VAL A N 1
ATOM 698 C CA . VAL A 1 93 ? -10.540 14.321 16.189 1.00 94.62 93 VAL A CA 1
ATOM 699 C C . VAL A 1 93 ? -11.425 13.820 17.320 1.00 94.62 93 VAL A C 1
ATOM 701 O O . VAL A 1 93 ? -11.823 12.658 17.332 1.00 94.62 93 VAL A O 1
ATOM 704 N N . GLU A 1 94 ? -11.704 14.685 18.298 1.00 93.81 94 GLU A N 1
ATOM 705 C CA . GLU A 1 94 ? -12.543 14.356 19.464 1.00 93.81 94 GLU A CA 1
ATOM 706 C C . GLU A 1 94 ? -12.095 13.070 20.197 1.00 93.81 94 GLU A C 1
ATOM 708 O O . GLU A 1 94 ? -12.914 12.260 20.634 1.00 93.81 94 GLU A O 1
ATOM 713 N N . GLY A 1 95 ? -10.778 12.862 20.312 1.00 91.94 95 GLY A N 1
ATOM 714 C CA . GLY A 1 95 ? -10.189 11.689 20.967 1.00 91.94 95 GLY A CA 1
ATOM 715 C C . GLY A 1 95 ? -10.252 10.392 20.149 1.00 91.94 95 GLY A C 1
ATOM 716 O O . GLY A 1 95 ? -10.000 9.319 20.696 1.00 91.94 95 GLY A O 1
ATOM 717 N N . LYS A 1 96 ? -10.597 10.459 18.857 1.00 90.62 96 LYS A N 1
ATOM 718 C CA . LYS A 1 96 ? -10.601 9.315 17.934 1.00 90.62 96 LYS A CA 1
ATOM 719 C C . LYS A 1 96 ? -9.570 9.507 16.831 1.00 90.62 96 LYS A C 1
ATOM 721 O O . LYS A 1 96 ? -9.460 10.595 16.273 1.00 90.62 96 LYS A O 1
ATOM 726 N N . GLN A 1 97 ? -8.863 8.434 16.487 1.00 93.69 97 GLN A N 1
ATOM 727 C CA . GLN A 1 97 ? -8.003 8.402 15.306 1.00 93.69 97 GLN A CA 1
ATOM 728 C C . GLN A 1 97 ? -8.872 8.229 14.058 1.00 93.69 97 GLN A C 1
ATOM 730 O O . GLN A 1 97 ? -9.646 7.277 13.958 1.00 93.69 97 GLN A O 1
ATOM 735 N N . VAL A 1 98 ? -8.766 9.170 13.127 1.00 96.62 98 VAL A N 1
ATOM 736 C CA . VAL A 1 98 ? -9.493 9.186 11.849 1.00 96.62 98 VAL A CA 1
ATOM 737 C C . VAL A 1 98 ? -8.509 9.490 10.715 1.00 96.62 98 VAL A C 1
ATOM 739 O O . VAL A 1 98 ? -7.445 10.053 10.984 1.00 96.62 98 VAL A O 1
ATOM 742 N N . PRO A 1 99 ? -8.808 9.133 9.454 1.00 97.75 99 PRO A N 1
ATOM 743 C CA . PRO A 1 99 ? -7.906 9.428 8.348 1.00 97.75 99 PRO A CA 1
ATOM 744 C C . PRO A 1 99 ? -7.739 10.936 8.135 1.00 97.75 99 PRO A C 1
ATOM 746 O O . PRO A 1 99 ? -8.710 11.696 8.113 1.00 97.75 99 PRO A O 1
ATOM 749 N N . ASP A 1 100 ? -6.501 11.371 7.904 1.00 97.38 100 ASP A N 1
ATOM 750 C CA . ASP A 1 100 ? -6.190 12.732 7.483 1.00 97.38 100 ASP A CA 1
ATOM 751 C C . ASP A 1 100 ? -6.600 12.930 6.022 1.00 97.38 100 ASP A C 1
ATOM 753 O O . ASP A 1 100 ? -5.827 12.764 5.070 1.00 97.38 100 ASP A O 1
ATOM 757 N N . MET A 1 101 ? -7.864 13.291 5.835 1.00 96.31 101 MET A N 1
ATOM 758 C CA . MET A 1 101 ? -8.418 13.512 4.508 1.00 96.31 101 MET A CA 1
ATOM 759 C C . MET A 1 101 ? -7.828 14.743 3.816 1.00 96.31 101 MET A C 1
ATOM 761 O O . MET A 1 101 ? -7.964 14.856 2.595 1.00 96.31 101 MET A O 1
ATOM 765 N N . ALA A 1 102 ? -7.156 15.656 4.528 1.00 95.12 102 ALA A N 1
ATOM 766 C CA . ALA A 1 102 ? -6.460 16.775 3.900 1.00 95.12 102 ALA A CA 1
ATOM 767 C C . ALA A 1 102 ? -5.211 16.279 3.154 1.00 95.12 102 ALA A C 1
ATOM 769 O O . ALA A 1 102 ? -5.025 16.650 1.990 1.00 95.12 102 ALA A O 1
ATOM 770 N N . ASN A 1 103 ? -4.450 15.366 3.767 1.00 95.81 103 ASN A N 1
ATOM 771 C CA . ASN A 1 103 ? -3.154 14.885 3.271 1.00 95.81 103 ASN A CA 1
ATOM 772 C C . ASN A 1 103 ? -3.172 13.520 2.556 1.00 95.81 103 ASN A C 1
ATOM 774 O O . ASN A 1 103 ? -2.115 13.002 2.185 1.00 95.81 103 ASN A O 1
ATOM 778 N N . ILE A 1 104 ? -4.355 12.961 2.285 1.00 97.94 104 ILE A N 1
ATOM 779 C CA . ILE A 1 104 ? -4.490 11.723 1.505 1.00 97.94 104 ILE A CA 1
ATOM 780 C C . ILE A 1 104 ? -3.817 11.805 0.125 1.00 97.94 104 ILE A C 1
ATOM 782 O O . ILE A 1 104 ? -3.959 12.785 -0.612 1.00 97.94 104 ILE A O 1
ATOM 786 N N . SER A 1 105 ? -3.090 10.746 -0.226 1.00 98.19 105 SER A N 1
ATOM 787 C CA . SER A 1 105 ? -2.380 10.573 -1.495 1.00 98.19 105 SER A CA 1
ATOM 788 C C . SER A 1 105 ? -2.785 9.262 -2.172 1.00 98.19 105 SER A C 1
ATOM 790 O O . SER A 1 105 ? -3.296 8.359 -1.523 1.00 98.19 105 SER A O 1
ATOM 792 N N . ALA A 1 106 ? -2.553 9.152 -3.480 1.00 98.44 106 ALA A N 1
ATOM 793 C CA . ALA A 1 106 ? -2.667 7.898 -4.223 1.00 98.44 106 ALA A CA 1
ATOM 794 C C . ALA A 1 106 ? -1.280 7.514 -4.750 1.00 98.44 106 ALA A C 1
ATOM 796 O O . ALA A 1 106 ? -0.645 8.320 -5.436 1.00 98.44 106 ALA A O 1
ATOM 797 N N . ILE A 1 107 ? -0.796 6.322 -4.406 1.00 98.69 107 ILE A N 1
ATOM 798 C CA . ILE A 1 107 ? 0.557 5.859 -4.733 1.00 98.69 107 ILE A CA 1
ATOM 799 C C . ILE A 1 107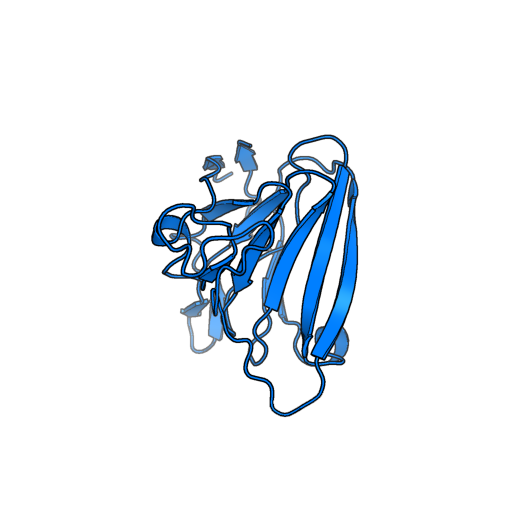 ? 0.479 4.714 -5.735 1.00 98.69 107 ILE A C 1
ATOM 801 O O . ILE A 1 107 ? -0.160 3.702 -5.464 1.00 98.69 107 ILE A O 1
ATOM 805 N N . ARG A 1 108 ? 1.163 4.857 -6.873 1.00 98.50 108 ARG A N 1
ATOM 806 C CA . ARG A 1 108 ? 1.361 3.788 -7.854 1.00 98.50 108 ARG A CA 1
ATOM 807 C C . ARG A 1 108 ? 2.587 2.960 -7.516 1.00 98.50 108 ARG A C 1
ATOM 809 O O . ARG A 1 108 ? 3.716 3.464 -7.582 1.00 98.50 108 ARG A O 1
ATOM 816 N N . VAL A 1 109 ? 2.344 1.685 -7.254 1.00 98.62 109 VAL A N 1
ATOM 817 C CA . VAL A 1 109 ? 3.339 0.638 -7.041 1.00 98.62 109 VAL A CA 1
ATOM 818 C C . VAL A 1 109 ? 3.414 -0.190 -8.318 1.00 98.62 109 VAL A C 1
ATOM 820 O O . VAL A 1 109 ? 2.411 -0.753 -8.761 1.00 98.62 109 VAL A O 1
ATOM 823 N N . ASN A 1 110 ? 4.590 -0.224 -8.941 1.00 98.25 110 ASN A N 1
ATOM 824 C CA . ASN A 1 110 ? 4.769 -0.992 -10.165 1.00 98.25 110 ASN A CA 1
ATOM 825 C C . ASN A 1 110 ? 5.124 -2.439 -9.834 1.00 98.25 110 ASN A C 1
ATOM 827 O O . ASN A 1 110 ? 5.691 -2.718 -8.778 1.00 98.25 110 ASN A O 1
ATOM 831 N N . GLN A 1 111 ? 4.849 -3.351 -10.764 1.00 97.88 111 GLN A N 1
ATOM 832 C CA . GLN A 1 111 ? 5.273 -4.742 -10.645 1.00 97.88 111 GLN A CA 1
ATOM 833 C C . GLN A 1 111 ? 6.772 -4.846 -10.307 1.00 97.88 111 GLN A C 1
ATOM 835 O O . GLN A 1 111 ? 7.613 -4.230 -10.964 1.00 97.88 111 GLN A O 1
ATOM 840 N N . GLY A 1 112 ? 7.102 -5.652 -9.295 1.00 96.38 112 GLY A N 1
ATOM 841 C CA . GLY A 1 112 ? 8.461 -5.794 -8.758 1.00 96.38 112 GLY A CA 1
ATOM 842 C C . GLY A 1 112 ? 8.804 -4.825 -7.621 1.00 96.38 112 GLY A C 1
ATOM 843 O O . GLY A 1 112 ? 9.902 -4.903 -7.072 1.00 96.38 112 GLY A O 1
ATOM 844 N N . GLU A 1 113 ? 7.884 -3.943 -7.242 1.00 97.56 113 GLU A N 1
ATOM 845 C CA . GLU A 1 11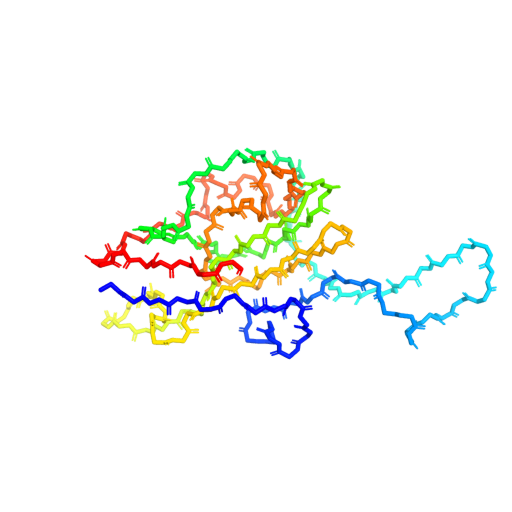3 ? 8.016 -3.053 -6.091 1.00 97.56 113 GLU A CA 1
ATOM 846 C C . GLU A 1 113 ? 6.986 -3.366 -5.007 1.00 97.56 113 GLU A C 1
ATOM 848 O O . GLU A 1 113 ? 6.033 -4.115 -5.216 1.00 97.56 113 GLU A O 1
ATOM 853 N N . GLY A 1 114 ? 7.153 -2.743 -3.847 1.00 98.12 114 GLY A N 1
ATOM 854 C CA . GLY A 1 114 ? 6.189 -2.783 -2.766 1.00 98.12 114 GLY A CA 1
ATOM 855 C C . GLY A 1 114 ? 6.267 -1.570 -1.857 1.00 98.12 114 GLY A C 1
ATOM 856 O O . GLY A 1 114 ? 7.155 -0.729 -1.966 1.00 98.12 114 GLY A O 1
ATOM 857 N N . ILE A 1 115 ? 5.320 -1.489 -0.942 1.00 98.44 115 ILE A N 1
ATOM 858 C CA . ILE A 1 115 ? 5.239 -0.472 0.092 1.00 98.44 115 ILE A CA 1
ATOM 859 C C . ILE A 1 115 ? 4.976 -1.172 1.418 1.00 98.44 115 ILE A C 1
ATOM 861 O O . ILE A 1 115 ? 4.104 -2.032 1.498 1.00 98.44 115 ILE A O 1
ATOM 865 N N . VAL A 1 116 ? 5.761 -0.832 2.436 1.00 98.19 116 VAL A N 1
ATOM 866 C CA . VAL A 1 116 ? 5.463 -1.193 3.821 1.00 98.19 116 VAL A CA 1
ATOM 867 C C . VAL A 1 116 ? 4.790 0.001 4.462 1.00 98.19 116 VAL A C 1
ATOM 869 O O . VAL A 1 116 ? 5.397 1.070 4.523 1.00 98.19 116 VAL A O 1
ATOM 872 N N . PHE A 1 117 ? 3.560 -0.180 4.915 1.00 98.19 117 PHE A N 1
ATOM 873 C CA . PHE A 1 117 ? 2.851 0.762 5.759 1.00 98.19 117 PHE A CA 1
ATOM 874 C C . PHE A 1 117 ? 3.256 0.562 7.215 1.00 98.19 117 PHE A C 1
ATOM 876 O O . PHE A 1 117 ? 3.325 -0.567 7.711 1.00 98.19 117 PHE A O 1
ATOM 883 N N . GLU A 1 118 ? 3.510 1.668 7.905 1.00 96.50 118 GLU A N 1
ATOM 884 C CA . GLU A 1 118 ? 3.620 1.654 9.360 1.00 96.50 118 GLU A CA 1
ATOM 885 C C . GLU A 1 118 ? 2.248 1.374 9.990 1.00 96.50 118 GLU A C 1
ATOM 887 O O . GLU A 1 118 ? 1.196 1.619 9.393 1.00 96.50 118 GLU A O 1
ATOM 892 N N . LYS A 1 119 ? 2.249 0.890 11.234 1.00 95.69 119 LYS A N 1
ATOM 893 C CA . LYS A 1 119 ? 1.011 0.719 12.003 1.00 95.69 119 LYS A CA 1
ATOM 894 C C . LYS A 1 119 ? 0.252 2.048 12.129 1.00 95.69 119 LYS A C 1
ATOM 896 O O . LYS A 1 119 ? 0.857 3.111 12.284 1.00 95.69 119 LYS A O 1
ATOM 901 N N . GLY A 1 120 ? -1.074 1.996 12.096 1.00 96.25 120 GLY A N 1
ATOM 902 C CA . GLY A 1 120 ? -1.923 3.184 12.202 1.00 96.25 120 GLY A CA 1
ATOM 903 C C . GLY A 1 120 ? -1.991 4.034 10.924 1.00 96.25 120 GLY A C 1
ATOM 904 O O . GLY A 1 120 ? -2.516 5.154 10.949 1.00 96.25 120 GLY A O 1
ATOM 905 N N . VAL A 1 121 ? -1.493 3.531 9.795 1.00 97.88 121 VAL A N 1
ATOM 906 C CA . VAL A 1 121 ? -1.657 4.172 8.486 1.00 97.88 121 VAL A CA 1
ATOM 907 C C . VAL A 1 121 ? -2.960 3.709 7.850 1.00 97.88 121 VAL A C 1
ATOM 909 O O . VAL A 1 121 ? -3.243 2.515 7.770 1.00 97.88 121 VAL A O 1
ATOM 912 N N . TRP A 1 122 ? -3.751 4.669 7.383 1.00 98.62 122 TRP A N 1
ATOM 913 C CA . TRP A 1 122 ? -4.977 4.401 6.645 1.00 98.62 122 TRP A CA 1
ATOM 914 C C . TRP A 1 122 ? -4.660 4.173 5.176 1.00 98.62 122 TRP A C 1
ATOM 916 O O . TRP A 1 122 ? -3.976 4.986 4.555 1.00 98.62 122 TRP A O 1
ATOM 926 N N . HIS A 1 123 ? -5.203 3.116 4.595 1.00 98.50 123 HIS A N 1
ATOM 927 C CA . HIS A 1 123 ? -5.083 2.828 3.173 1.00 98.50 123 HIS A CA 1
ATOM 928 C C . HIS A 1 123 ? -6.328 2.077 2.678 1.00 98.50 123 HIS A C 1
ATOM 930 O O . HIS A 1 123 ? -7.347 2.057 3.360 1.00 98.50 123 HIS A O 1
ATOM 936 N N . TRP A 1 124 ? -6.320 1.539 1.462 1.00 97.44 124 TRP A N 1
ATOM 937 C CA . TRP A 1 124 ? -7.421 0.709 0.966 1.00 97.44 124 TRP A CA 1
ATOM 938 C C . TRP A 1 124 ? -6.900 -0.434 0.110 1.00 97.44 124 TRP A C 1
ATOM 940 O O . TRP A 1 124 ? -5.745 -0.425 -0.319 1.00 97.44 124 TRP A O 1
ATOM 950 N N . SER A 1 125 ? -7.795 -1.367 -0.207 1.00 93.88 125 SER A N 1
ATOM 951 C CA . SER A 1 125 ? -7.554 -2.410 -1.194 1.00 93.88 125 SER A CA 1
ATOM 952 C C . SER A 1 125 ? -6.972 -1.835 -2.509 1.00 93.88 125 SER A C 1
ATOM 954 O O . SER A 1 125 ? -7.430 -0.788 -2.992 1.00 93.88 125 SER A O 1
ATOM 956 N N . PRO A 1 126 ? -5.959 -2.502 -3.097 1.00 97.12 126 PRO A N 1
ATOM 957 C CA . PRO A 1 126 ? -5.317 -2.093 -4.342 1.00 97.12 126 PRO A CA 1
ATOM 958 C C . PRO A 1 126 ? -6.282 -1.913 -5.522 1.00 97.12 126 PRO A C 1
ATOM 960 O O . PRO A 1 126 ? -7.078 -2.791 -5.850 1.00 97.12 126 PRO A O 1
ATOM 963 N N . TYR A 1 127 ? -6.139 -0.802 -6.245 1.00 98.12 127 TYR A N 1
ATOM 964 C CA . TYR A 1 127 ? -6.769 -0.597 -7.549 1.00 98.12 127 TYR A CA 1
ATOM 965 C C . TYR A 1 127 ? -5.793 -0.997 -8.656 1.00 98.12 127 TYR A C 1
ATOM 967 O O . TYR A 1 127 ? -4.724 -0.389 -8.746 1.00 98.12 127 TYR A O 1
ATOM 975 N N . PRO A 1 128 ? -6.117 -1.956 -9.537 1.00 98.00 128 PRO A N 1
ATOM 976 C CA . PRO A 1 128 ? -5.251 -2.263 -10.670 1.00 98.00 128 PRO A CA 1
ATOM 977 C C . PRO A 1 128 ? -5.030 -1.026 -11.550 1.00 98.00 128 PRO A C 1
ATOM 979 O O . PRO A 1 128 ? -5.989 -0.375 -11.956 1.00 98.00 128 PRO A O 1
ATOM 982 N N . ALA A 1 129 ? -3.780 -0.721 -11.914 1.00 96.44 129 ALA A N 1
ATOM 983 C CA . ALA A 1 129 ? -3.465 0.335 -12.891 1.00 96.44 129 ALA A CA 1
ATOM 984 C C . ALA A 1 129 ? -3.600 -0.152 -14.356 1.00 96.44 129 ALA A C 1
ATOM 986 O O . ALA A 1 129 ? -3.057 0.448 -15.286 1.00 96.44 129 ALA A O 1
ATOM 987 N N . GLY A 1 130 ? -4.321 -1.257 -14.543 1.00 94.88 130 GLY A N 1
ATOM 988 C CA . GLY A 1 130 ? -4.651 -1.933 -15.793 1.00 94.88 130 GLY A CA 1
ATOM 989 C C . GLY A 1 130 ? -5.903 -2.787 -15.573 1.00 94.88 130 GLY A C 1
ATOM 990 O O . GLY A 1 130 ? -6.786 -2.401 -14.812 1.00 94.88 130 GLY A O 1
ATOM 991 N N . ASP A 1 131 ? -5.979 -3.964 -16.191 1.00 95.44 131 ASP A N 1
ATOM 992 C CA . ASP A 1 131 ? -7.163 -4.826 -16.053 1.00 95.44 131 ASP A CA 1
ATOM 993 C C . ASP A 1 131 ? -7.195 -5.613 -14.735 1.00 95.44 131 ASP A C 1
ATOM 995 O O . ASP A 1 131 ? -8.271 -5.962 -14.244 1.00 95.44 131 ASP A O 1
ATOM 999 N N . TYR A 1 132 ? -6.021 -5.916 -14.177 1.00 97.88 132 TYR A N 1
ATOM 1000 C CA . TYR A 1 132 ? -5.871 -6.822 -13.043 1.00 97.88 132 TYR A CA 1
ATOM 1001 C C . TYR A 1 132 ? -4.517 -6.655 -12.336 1.00 97.88 132 TYR A C 1
ATOM 1003 O O . TYR A 1 132 ? -3.524 -6.327 -12.995 1.00 97.88 132 TYR A O 1
ATOM 1011 N N . CYS A 1 133 ? -4.459 -6.946 -11.032 1.00 98.31 133 CYS A N 1
ATOM 1012 C CA . CYS A 1 133 ? -3.207 -7.124 -10.295 1.00 98.31 133 CYS A CA 1
ATOM 1013 C C . CYS A 1 133 ? -3.254 -8.284 -9.277 1.00 98.31 133 CYS A C 1
ATOM 1015 O O . CYS A 1 133 ? -4.309 -8.603 -8.729 1.00 98.31 133 CYS A O 1
ATOM 1017 N N . ASP A 1 134 ? -2.086 -8.884 -9.018 1.00 98.69 134 ASP A N 1
ATOM 1018 C CA . ASP A 1 134 ? -1.814 -9.759 -7.871 1.00 98.69 134 ASP A CA 1
ATOM 1019 C C . ASP A 1 134 ? -0.842 -9.050 -6.927 1.00 98.69 134 ASP A C 1
ATOM 1021 O O . ASP A 1 134 ? 0.270 -8.675 -7.321 1.00 98.69 134 ASP A O 1
ATOM 1025 N N . VAL A 1 135 ? -1.250 -8.904 -5.672 1.00 98.75 135 VAL A N 1
ATOM 1026 C CA . VAL A 1 135 ? -0.500 -8.197 -4.637 1.00 98.75 135 VAL A CA 1
ATOM 1027 C C . VAL A 1 135 ? -0.120 -9.181 -3.540 1.00 98.75 135 VAL A C 1
ATOM 1029 O O . VAL A 1 135 ? -0.986 -9.821 -2.949 1.00 98.75 135 VAL A O 1
ATOM 1032 N N . LEU A 1 136 ? 1.179 -9.320 -3.277 1.00 98.75 136 LEU A N 1
ATOM 1033 C CA . LEU A 1 136 ? 1.681 -9.997 -2.087 1.00 98.75 136 LEU A CA 1
ATOM 1034 C C . LEU A 1 136 ? 1.334 -9.147 -0.877 1.00 98.75 136 LEU A C 1
ATOM 1036 O O . LEU A 1 136 ? 1.695 -7.971 -0.834 1.00 98.75 136 LEU A O 1
ATOM 1040 N N . VAL A 1 137 ? 0.696 -9.772 0.098 1.00 98.50 137 VAL A N 1
ATOM 1041 C CA . VAL A 1 137 ? 0.290 -9.133 1.339 1.00 98.50 137 VAL A CA 1
ATOM 1042 C C . VAL A 1 137 ? 0.990 -9.826 2.500 1.00 98.50 137 VAL A C 1
ATOM 1044 O O . VAL A 1 137 ? 0.927 -11.055 2.605 1.00 98.50 137 VAL A O 1
ATOM 1047 N N . ILE A 1 138 ? 1.687 -9.063 3.346 1.00 98.12 138 ILE A N 1
ATOM 1048 C CA . ILE A 1 138 ? 2.327 -9.584 4.563 1.00 98.12 138 ILE A CA 1
ATOM 1049 C C . ILE A 1 138 ? 2.020 -8.675 5.743 1.00 98.12 138 ILE A C 1
ATOM 1051 O O . ILE A 1 138 ? 2.377 -7.502 5.726 1.00 98.12 138 ILE A O 1
ATOM 1055 N N . PHE A 1 139 ? 1.448 -9.245 6.793 1.00 97.19 139 PHE A N 1
ATOM 1056 C CA . PHE A 1 139 ? 1.176 -8.580 8.066 1.00 97.19 139 PHE A CA 1
ATOM 1057 C C . PHE A 1 139 ? 1.113 -9.656 9.176 1.00 97.19 139 PHE A C 1
ATOM 1059 O O . PHE A 1 139 ? 1.353 -10.840 8.920 1.00 97.19 139 PHE A O 1
ATOM 1066 N N . LYS A 1 140 ? 0.847 -9.278 10.428 1.00 97.00 140 LYS A N 1
ATOM 1067 C CA . LYS A 1 140 ? 0.715 -10.214 11.561 1.00 97.00 140 LYS A CA 1
ATOM 1068 C C . LYS A 1 140 ? -0.406 -11.238 11.331 1.00 97.00 140 LYS A C 1
ATOM 1070 O O . LYS A 1 140 ? -1.478 -10.937 10.830 1.00 97.00 140 LYS A O 1
ATOM 1075 N N . LYS A 1 141 ? -0.189 -12.486 11.724 1.00 96.56 141 LYS A N 1
ATOM 1076 C CA . LYS A 1 141 ? -1.218 -13.522 11.615 1.00 96.56 141 LYS A CA 1
ATOM 1077 C C . LYS A 1 141 ? -2.545 -13.083 12.265 1.00 96.56 141 LYS A C 1
ATOM 1079 O O . LYS A 1 141 ? -2.544 -12.539 13.366 1.00 96.56 141 LYS A O 1
ATOM 1084 N N . ASP A 1 142 ? -3.654 -13.35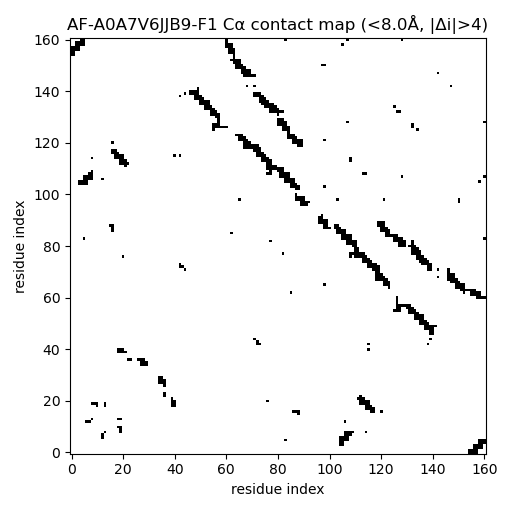8 11.575 1.00 95.25 142 ASP A N 1
ATOM 1085 C CA . ASP A 1 142 ? -5.029 -13.087 12.018 1.00 95.25 142 ASP A CA 1
ATOM 1086 C C . ASP A 1 142 ? -5.379 -11.579 12.166 1.00 95.25 142 ASP A C 1
ATOM 1088 O O . ASP A 1 142 ? -6.368 -11.237 12.816 1.00 95.25 142 ASP A O 1
ATOM 1092 N N . THR A 1 143 ? -4.617 -10.654 11.558 1.00 95.31 143 THR A N 1
ATOM 1093 C CA . THR A 1 143 ? -4.931 -9.203 11.543 1.00 95.31 143 THR A CA 1
ATOM 1094 C C . THR A 1 143 ? -6.310 -8.854 10.968 1.00 95.31 143 THR A C 1
ATOM 1096 O O . THR A 1 143 ? -6.976 -8.038 11.595 1.00 95.31 143 THR A O 1
ATOM 1099 N N . PRO A 1 144 ? -6.819 -9.448 9.866 1.00 93.25 144 PRO A N 1
ATOM 1100 C CA . PRO A 1 144 ? -8.138 -9.090 9.340 1.00 93.25 144 PRO A CA 1
ATOM 1101 C C . PRO A 1 144 ? -9.273 -9.326 10.340 1.00 93.25 144 PRO A C 1
ATOM 1103 O O . PRO A 1 144 ? -10.272 -8.614 10.314 1.00 93.25 144 PRO A O 1
ATOM 1106 N N . ASP A 1 145 ? -9.101 -10.300 11.238 1.00 95.19 145 ASP A N 1
ATOM 1107 C CA . ASP A 1 145 ? -10.093 -10.639 12.257 1.00 95.19 145 ASP A CA 1
ATOM 1108 C C . ASP A 1 145 ? -9.915 -9.827 13.553 1.00 95.19 145 ASP A C 1
ATOM 1110 O O . ASP A 1 145 ? -10.883 -9.632 14.288 1.00 95.19 145 ASP A O 1
ATOM 1114 N N . ASN A 1 146 ? -8.694 -9.357 13.852 1.00 95.50 146 ASN A N 1
ATOM 1115 C CA . ASN A 1 146 ? -8.339 -8.807 15.170 1.00 95.50 146 ASN A CA 1
ATOM 1116 C C . ASN A 1 146 ? -7.860 -7.346 15.175 1.00 95.50 146 ASN A C 1
ATOM 1118 O O . ASN A 1 146 ? -7.882 -6.712 16.226 1.00 95.50 146 ASN A O 1
ATOM 1122 N N . ASP A 1 147 ? -7.407 -6.815 14.043 1.00 95.69 147 ASP A N 1
ATOM 1123 C CA . ASP A 1 147 ? -6.782 -5.494 13.911 1.00 95.69 147 ASP A CA 1
ATOM 1124 C C . ASP A 1 147 ? -7.194 -4.856 12.576 1.00 95.69 147 ASP A C 1
ATOM 1126 O O . ASP A 1 147 ? -6.375 -4.520 11.726 1.00 95.69 147 ASP A O 1
ATOM 1130 N N . PHE A 1 148 ? -8.506 -4.752 12.364 1.00 96.56 148 PHE A N 1
ATOM 1131 C CA . PHE A 1 148 ? -9.106 -4.160 11.174 1.00 96.56 148 PHE A CA 1
ATOM 1132 C C . PHE A 1 148 ? -10.102 -3.075 11.575 1.00 96.56 148 PHE A C 1
ATOM 1134 O O . PHE A 1 148 ? -11.142 -3.345 12.182 1.00 96.56 148 PHE A O 1
ATOM 1141 N N . ILE A 1 149 ? -9.795 -1.833 11.214 1.00 96.81 149 ILE A N 1
ATOM 1142 C CA . ILE A 1 149 ? -10.670 -0.685 11.437 1.00 96.81 149 ILE A CA 1
ATOM 1143 C C . ILE A 1 149 ? -11.055 -0.124 10.082 1.00 96.81 149 ILE A C 1
ATOM 1145 O O . ILE A 1 149 ? -10.199 0.204 9.271 1.00 96.81 149 ILE A O 1
ATOM 1149 N N . SER A 1 150 ? -12.353 0.028 9.851 1.00 96.75 150 SER A N 1
ATOM 1150 C CA . SER A 1 150 ? -12.873 0.534 8.586 1.00 96.75 150 SER A CA 1
ATOM 1151 C C . SER A 1 150 ? -13.463 1.932 8.754 1.00 96.75 150 SER A C 1
ATOM 1153 O O . SER A 1 150 ? -14.173 2.194 9.729 1.00 96.75 150 SER A O 1
ATOM 1155 N N . PHE A 1 151 ? -13.221 2.811 7.786 1.00 97.44 151 PHE A N 1
ATOM 1156 C CA . PHE A 1 151 ? -13.716 4.182 7.779 1.00 97.44 151 PHE A CA 1
ATOM 1157 C C . PHE A 1 151 ? -14.395 4.496 6.447 1.00 97.44 151 PHE A C 1
ATOM 1159 O O . PHE A 1 151 ? -13.749 4.589 5.403 1.00 97.44 151 PHE A O 1
ATOM 1166 N N . LYS A 1 152 ? -15.720 4.669 6.476 1.00 97.69 152 LYS A N 1
ATOM 1167 C CA . LYS A 1 152 ? -16.497 5.077 5.302 1.00 97.69 152 LYS A CA 1
ATOM 1168 C C . LYS A 1 152 ? -16.330 6.576 5.064 1.00 97.69 152 LYS A C 1
ATOM 1170 O O . LYS A 1 152 ? -16.540 7.368 5.978 1.00 97.69 152 LYS A O 1
ATOM 1175 N N . LEU A 1 153 ? -16.006 6.959 3.834 1.00 96.56 153 LEU A N 1
ATOM 1176 C CA . LEU A 1 153 ? -15.876 8.361 3.457 1.00 96.56 153 LEU A CA 1
ATOM 1177 C C . LEU A 1 153 ? -17.256 9.020 3.334 1.00 96.56 153 LEU A C 1
ATOM 1179 O O . LEU A 1 153 ? -18.197 8.426 2.804 1.00 96.56 153 LEU A O 1
ATOM 1183 N N . GLU A 1 154 ? -17.370 10.262 3.806 1.00 94.56 154 GLU A N 1
ATOM 1184 C CA . GLU A 1 154 ? -18.585 11.072 3.631 1.00 94.56 154 GLU A CA 1
ATOM 1185 C C . GLU A 1 154 ? -18.798 11.466 2.164 1.00 94.56 154 GLU A C 1
ATOM 1187 O O . GLU A 1 154 ? -19.926 11.488 1.675 1.00 94.56 154 GLU A O 1
ATOM 1192 N N . GLU A 1 155 ? -17.700 11.740 1.455 1.00 95.44 155 GLU A N 1
ATOM 1193 C CA . GLU A 1 155 ? -17.677 11.998 0.022 1.00 95.44 155 GLU A CA 1
ATOM 1194 C C . GLU A 1 155 ? -16.640 11.090 -0.647 1.00 95.44 155 GLU A C 1
ATOM 1196 O O . GLU A 1 155 ? -15.508 10.965 -0.175 1.00 95.44 155 GLU A O 1
ATOM 1201 N N . GLU A 1 156 ? -17.021 10.474 -1.767 1.00 97.12 156 GLU A N 1
ATOM 1202 C CA . GLU A 1 156 ? -16.112 9.654 -2.563 1.00 97.12 156 GLU A CA 1
ATOM 1203 C C . GLU A 1 156 ? -14.948 10.477 -3.133 1.00 97.12 156 GLU A C 1
ATOM 1205 O O . GLU A 1 156 ? -15.041 11.686 -3.382 1.00 97.12 156 GLU A O 1
ATOM 1210 N N . ILE A 1 157 ? -13.837 9.789 -3.383 1.00 97.81 157 ILE A N 1
ATOM 1211 C CA . ILE A 1 157 ? -12.631 10.362 -3.970 1.00 97.81 157 ILE A CA 1
ATOM 1212 C C . ILE A 1 157 ? -12.354 9.680 -5.296 1.00 97.81 157 ILE A C 1
ATOM 1214 O O . ILE A 1 157 ? -12.290 8.457 -5.374 1.00 97.81 157 ILE A O 1
ATOM 1218 N N . ARG A 1 158 ? -12.105 10.470 -6.338 1.00 98.12 158 ARG A N 1
ATOM 1219 C CA . ARG A 1 158 ? -11.667 9.942 -7.629 1.00 98.12 158 ARG A CA 1
ATOM 1220 C C . ARG A 1 158 ? -10.145 9.917 -7.711 1.00 98.12 158 ARG A C 1
ATOM 1222 O O . ARG A 1 158 ? -9.504 10.939 -7.480 1.00 98.12 158 ARG A O 1
ATOM 1229 N N . ILE A 1 159 ? -9.566 8.792 -8.108 1.00 97.88 159 ILE A N 1
ATOM 1230 C CA . ILE A 1 159 ? -8.147 8.692 -8.457 1.00 97.88 159 ILE A CA 1
ATOM 1231 C C . ILE A 1 159 ? -7.991 8.916 -9.970 1.00 97.88 159 ILE A C 1
ATOM 1233 O O . ILE A 1 159 ? -8.773 8.419 -10.782 1.00 97.88 159 ILE A O 1
ATOM 1237 N N . ILE A 1 160 ? -6.989 9.702 -10.351 1.00 97.19 160 ILE A N 1
ATOM 1238 C CA . ILE A 1 160 ? -6.497 9.814 -11.724 1.00 97.19 160 ILE A CA 1
ATOM 1239 C C . ILE A 1 160 ? -5.223 8.958 -11.792 1.00 97.19 160 ILE A C 1
ATOM 1241 O O . ILE A 1 160 ? -4.250 9.331 -11.127 1.00 97.19 160 ILE A O 1
ATOM 1245 N N . PRO A 1 161 ? -5.248 7.810 -12.496 1.00 90.88 161 PRO A N 1
ATOM 1246 C CA . PRO A 1 161 ? -4.150 6.839 -12.530 1.00 90.88 161 PRO A CA 1
ATOM 1247 C C . PRO A 1 161 ? -2.889 7.324 -13.258 1.00 90.88 161 PRO A C 1
ATOM 1249 O O . PRO A 1 161 ? -2.995 8.286 -14.052 1.00 90.88 161 PRO A O 1
#

Radius of gyration: 15.82 Å; Cα contacts (8 Å, |Δi|>4): 394; chains: 1; bounding box: 48×32×37 Å

Sequence (161 aa):
MKTLVTKRLTPENVEMFGKAIKVDDTLTLNAGEHKYVGQLAILSCEDSLQVGIHSAGNQGFVVSQLEQHADTPELLAALKGDFIVPVTNSIEVEGKQVPDMANISAIRVNQGEGIVFEKGVWHWSPYPAGDYCDVLVIFKKDTPDNDFISFKLEEEIRIIP